Protein AF-A0A8H3AMV5-F1 (afdb_monomer_lite)

InterPro domains:
  IPR004898 Pectate lyase PlyH/PlyE-like [PF03211] (1-54)
  IPR012334 Pectin lyase fold [G3DSA:2.160.20.10] (1-68)

Structure (mmCIF, N/CA/C/O backbone):
data_AF-A0A8H3AMV5-F1
#
_entry.id   AF-A0A8H3AMV5-F1
#
loop_
_atom_site.group_PDB
_atom_site.id
_atom_site.type_symbol
_atom_site.label_atom_id
_atom_site.label_alt_id
_atom_site.label_comp_id
_atom_site.label_asym_id
_atom_site.label_entity_id
_atom_site.label_seq_id
_atom_site.pdbx_PDB_ins_code
_atom_site.Cartn_x
_atom_site.Cartn_y
_atom_site.Cartn_z
_atom_site.occupancy
_atom_site.B_iso_or_equiv
_atom_site.auth_seq_id
_atom_site.auth_comp_id
_atom_site.auth_asym_id
_atom_site.auth_atom_id
_atom_site.pdbx_PDB_model_num
ATOM 1 N N . GLN A 1 1 ? 17.196 -1.933 -7.163 1.00 65.50 1 GLN A N 1
ATOM 2 C CA . GLN A 1 1 ? 16.330 -2.224 -5.995 1.00 65.50 1 GLN A CA 1
ATOM 3 C C . GLN A 1 1 ? 15.951 -3.708 -6.019 1.00 65.50 1 GLN A C 1
ATOM 5 O O . GLN A 1 1 ? 15.837 -4.247 -7.111 1.00 65.50 1 GLN A O 1
ATOM 10 N N . TYR A 1 2 ? 15.790 -4.364 -4.863 1.00 79.69 2 TYR A N 1
ATOM 11 C CA . TYR A 1 2 ? 15.235 -5.724 -4.748 1.00 79.69 2 TYR A CA 1
ATOM 12 C C . TYR A 1 2 ? 13.777 -5.679 -4.268 1.00 79.69 2 TYR A C 1
ATOM 14 O O . TYR A 1 2 ? 13.373 -4.695 -3.646 1.00 79.69 2 TYR A O 1
ATOM 22 N N . LYS A 1 3 ? 13.011 -6.742 -4.546 1.00 88.00 3 LYS A N 1
ATOM 23 C CA . LYS A 1 3 ? 11.616 -6.896 -4.114 1.00 88.00 3 LYS A CA 1
ATOM 24 C C . LYS A 1 3 ? 11.499 -6.790 -2.594 1.00 88.00 3 LYS A C 1
ATOM 26 O O . LYS A 1 3 ? 12.143 -7.553 -1.873 1.00 88.00 3 LYS A O 1
ATOM 31 N N . ARG A 1 4 ? 10.632 -5.903 -2.111 1.00 92.38 4 ARG A N 1
ATOM 32 C CA . ARG A 1 4 ? 10.296 -5.766 -0.688 1.00 92.38 4 ARG A CA 1
ATOM 33 C C . ARG A 1 4 ? 8.914 -6.341 -0.416 1.00 92.38 4 ARG A C 1
ATOM 35 O O . ARG A 1 4 ? 8.011 -6.230 -1.240 1.00 92.38 4 ARG A O 1
ATOM 42 N N . THR A 1 5 ? 8.756 -6.968 0.744 1.00 94.31 5 THR A N 1
ATOM 43 C CA . THR A 1 5 ? 7.458 -7.473 1.203 1.00 94.31 5 THR A CA 1
ATOM 44 C C . THR A 1 5 ? 7.157 -6.887 2.570 1.00 94.31 5 THR A C 1
ATOM 46 O O . THR A 1 5 ? 8.008 -6.942 3.456 1.00 94.31 5 THR A O 1
ATOM 49 N N . VAL A 1 6 ? 5.961 -6.327 2.729 1.00 93.75 6 VAL A N 1
ATOM 50 C CA . VAL A 1 6 ? 5.478 -5.759 3.991 1.00 93.75 6 VAL A CA 1
ATOM 51 C C . VAL A 1 6 ? 4.169 -6.441 4.369 1.00 93.75 6 VAL A C 1
ATOM 53 O O . VAL A 1 6 ? 3.286 -6.609 3.528 1.00 93.75 6 VAL A O 1
ATOM 56 N N . LEU A 1 7 ? 4.058 -6.828 5.638 1.00 96.44 7 LEU A N 1
ATOM 57 C CA . LEU A 1 7 ? 2.849 -7.386 6.236 1.00 96.44 7 LEU A CA 1
ATOM 58 C C . LEU A 1 7 ? 2.373 -6.418 7.319 1.00 96.44 7 LEU A C 1
ATOM 60 O O . LEU A 1 7 ? 3.140 -6.102 8.229 1.00 96.44 7 LEU A O 1
ATOM 64 N N . ILE A 1 8 ? 1.137 -5.932 7.218 1.00 95.69 8 ILE A N 1
ATOM 65 C CA . ILE A 1 8 ? 0.556 -4.986 8.180 1.00 95.69 8 ILE A CA 1
ATOM 66 C C . ILE A 1 8 ? -0.722 -5.589 8.751 1.00 95.69 8 ILE A C 1
ATOM 68 O O . ILE A 1 8 ? -1.660 -5.886 8.015 1.00 95.69 8 ILE A O 1
ATOM 72 N N . SER A 1 9 ? -0.757 -5.750 10.070 1.00 97.06 9 SER A N 1
ATOM 73 C CA . SER A 1 9 ? -1.928 -6.220 10.812 1.00 97.06 9 SER A CA 1
ATOM 74 C C . SER A 1 9 ? -1.915 -5.640 12.223 1.00 97.06 9 SER A C 1
ATOM 76 O O . SER A 1 9 ? -0.842 -5.338 12.745 1.00 97.06 9 SER A O 1
ATOM 78 N N . GLN A 1 10 ? -3.092 -5.510 12.834 1.00 96.31 10 GLN A N 1
ATOM 79 C CA . GLN A 1 10 ? -3.278 -5.153 14.245 1.00 96.31 10 GLN A CA 1
ATOM 80 C C . GLN A 1 10 ? -2.634 -3.815 14.639 1.00 96.31 10 GLN A C 1
ATOM 82 O O . GLN A 1 10 ? -2.022 -3.691 15.700 1.00 96.31 10 GLN A O 1
ATOM 87 N N . ILE A 1 11 ? -2.767 -2.799 13.784 1.00 94.19 11 ILE A N 1
ATOM 88 C CA . ILE A 1 11 ? -2.239 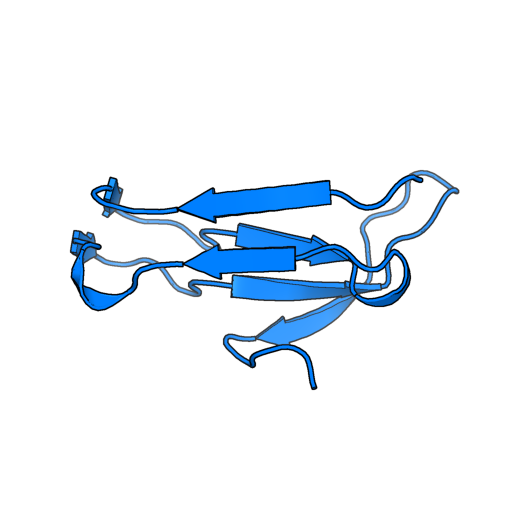-1.459 14.062 1.00 94.19 11 ILE A CA 1
ATOM 89 C C . ILE A 1 11 ? -3.348 -0.433 14.287 1.00 94.19 11 ILE A C 1
ATOM 91 O O . ILE A 1 11 ? -4.457 -0.535 13.754 1.00 94.19 11 ILE A O 1
ATOM 95 N N . ILE A 1 12 ? -2.996 0.613 15.033 1.00 94.38 12 ILE A N 1
ATOM 96 C CA . ILE A 1 12 ? -3.811 1.812 15.208 1.00 94.38 12 ILE A CA 1
ATOM 97 C C . ILE A 1 12 ? -3.106 2.964 14.494 1.00 94.38 12 ILE A C 1
ATOM 99 O O . ILE A 1 12 ? -1.982 3.321 14.844 1.00 94.38 12 ILE A O 1
ATOM 103 N N . GLY A 1 13 ? -3.765 3.541 13.493 1.00 92.75 13 GLY A N 1
ATOM 104 C CA . GLY A 1 13 ? -3.271 4.694 12.743 1.00 92.75 13 GLY A CA 1
ATOM 105 C C . GLY A 1 13 ? -4.127 5.925 13.017 1.00 92.75 13 GLY A C 1
ATOM 106 O O . GLY A 1 13 ? -5.358 5.854 12.991 1.00 92.75 13 GLY A O 1
ATOM 107 N N . LYS A 1 14 ? -3.491 7.070 13.270 1.00 94.44 14 LYS A N 1
ATOM 108 C CA . LYS A 1 14 ? -4.187 8.337 13.511 1.00 94.44 14 LYS A CA 1
ATOM 109 C C . LYS A 1 14 ? -3.510 9.464 12.751 1.00 94.44 14 LYS A C 1
ATOM 111 O O . LYS A 1 14 ? -2.327 9.691 12.967 1.00 94.44 14 LYS A O 1
ATOM 116 N N . SER A 1 15 ? -4.276 10.174 11.926 1.00 90.19 15 SER A N 1
ATOM 117 C CA . SER A 1 15 ? -3.836 11.357 11.174 1.00 90.19 15 SER A CA 1
ATOM 118 C C . SER A 1 15 ? -2.573 11.115 10.336 1.00 90.19 15 SER A C 1
ATOM 120 O O . SER A 1 15 ? -1.459 11.378 10.779 1.00 90.19 15 SER A O 1
ATOM 122 N N . GLY A 1 16 ? -2.746 10.652 9.097 1.00 91.81 16 GLY A N 1
ATOM 123 C CA . GLY A 1 16 ? -1.633 10.398 8.179 1.00 91.81 16 GLY A CA 1
ATOM 124 C C . GLY A 1 16 ? -2.061 10.455 6.718 1.00 91.81 16 GLY A C 1
ATOM 125 O O . GLY A 1 16 ? -3.182 10.089 6.380 1.00 91.81 16 GLY A O 1
ATOM 126 N N . SER A 1 17 ? -1.180 10.917 5.835 1.00 94.06 17 SER A N 1
ATOM 127 C CA . SER A 1 17 ? -1.478 10.997 4.399 1.00 94.06 17 SER A CA 1
ATOM 128 C C . SER A 1 17 ? -1.478 9.626 3.717 1.00 94.06 17 SER A C 1
ATOM 130 O O . SER A 1 17 ? -2.254 9.413 2.787 1.00 94.06 17 SER A O 1
ATOM 132 N N . LEU A 1 18 ? -0.639 8.697 4.183 1.00 94.38 18 LEU A N 1
ATOM 133 C CA . LEU A 1 18 ? -0.462 7.373 3.596 1.00 94.38 18 LEU A CA 1
ATOM 134 C C . LEU A 1 18 ? 0.051 6.376 4.641 1.00 94.38 18 LEU A C 1
ATOM 136 O O . LEU A 1 18 ? 0.994 6.690 5.366 1.00 94.38 18 LEU A O 1
ATOM 140 N N . LEU A 1 19 ? -0.535 5.177 4.700 1.00 94.56 19 LEU A N 1
ATOM 141 C CA . LEU A 1 19 ? -0.057 4.103 5.577 1.00 94.56 19 LEU A CA 1
ATOM 142 C C . LEU A 1 19 ? 1.078 3.281 4.939 1.00 94.56 19 LEU A C 1
ATOM 144 O O . LEU A 1 19 ? 2.076 3.013 5.604 1.00 94.56 19 LEU A O 1
ATOM 148 N N . ALA A 1 20 ? 0.948 2.889 3.670 1.00 95.12 20 ALA A N 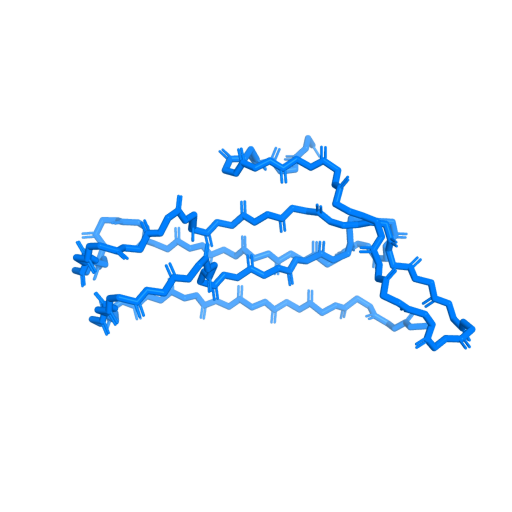1
ATOM 149 C CA . ALA A 1 20 ? 1.970 2.131 2.952 1.00 95.12 20 ALA A CA 1
ATOM 150 C C . ALA A 1 20 ? 2.125 2.600 1.499 1.00 95.12 20 ALA A C 1
ATOM 152 O O . ALA A 1 20 ? 1.148 2.896 0.814 1.00 95.12 20 ALA A O 1
ATOM 153 N N . GLY A 1 21 ? 3.365 2.629 1.013 1.00 94.75 21 GLY A N 1
ATOM 154 C CA . GLY A 1 21 ? 3.690 2.891 -0.386 1.00 94.75 21 GLY A CA 1
ATOM 155 C C . GLY A 1 21 ? 4.624 1.818 -0.929 1.00 94.75 21 GLY A C 1
ATOM 156 O O . GLY A 1 21 ? 5.640 1.524 -0.300 1.00 94.75 21 GLY A O 1
ATOM 157 N N . ILE A 1 22 ? 4.286 1.227 -2.077 1.00 94.44 22 ILE A N 1
ATOM 158 C CA . ILE A 1 22 ? 5.086 0.162 -2.706 1.00 94.44 22 ILE A CA 1
ATOM 159 C C . ILE A 1 22 ? 5.446 0.484 -4.158 1.00 94.44 22 ILE A C 1
ATOM 161 O O . ILE A 1 22 ? 4.651 1.075 -4.889 1.00 94.44 22 ILE A O 1
ATOM 165 N N . ASN A 1 23 ? 6.632 0.058 -4.602 1.00 93.00 23 ASN A N 1
ATOM 166 C CA . ASN A 1 23 ? 7.062 0.236 -5.988 1.00 93.00 23 ASN A CA 1
ATOM 167 C C . ASN A 1 23 ? 6.631 -0.961 -6.851 1.00 93.00 23 ASN A C 1
ATOM 169 O O . ASN A 1 23 ? 7.281 -2.012 -6.840 1.00 93.00 23 ASN A O 1
ATOM 173 N N . SER A 1 24 ? 5.569 -0.804 -7.648 1.00 90.94 24 SER A N 1
ATOM 174 C CA . SER A 1 24 ? 5.018 -1.902 -8.462 1.00 90.94 24 SER A CA 1
ATOM 175 C C . SER A 1 24 ? 6.002 -2.417 -9.511 1.00 90.94 24 SER A C 1
ATOM 177 O O . SER A 1 24 ? 6.093 -3.619 -9.737 1.00 90.94 24 SER A O 1
ATOM 179 N N . ASN A 1 25 ? 6.796 -1.530 -10.116 1.00 91.81 25 ASN A N 1
ATOM 180 C CA . ASN A 1 25 ? 7.796 -1.891 -11.127 1.00 91.81 25 ASN A CA 1
ATOM 181 C C . ASN A 1 25 ? 8.991 -2.681 -10.568 1.00 91.81 25 ASN A C 1
ATOM 183 O O . ASN A 1 25 ? 9.736 -3.277 -11.341 1.00 91.81 25 ASN A O 1
ATOM 187 N N . TYR A 1 26 ? 9.180 -2.696 -9.248 1.00 91.81 26 TYR A N 1
ATOM 188 C CA . TYR A 1 26 ? 10.199 -3.513 -8.586 1.00 91.81 26 TYR A CA 1
ATOM 189 C C . TYR A 1 26 ? 9.618 -4.774 -7.928 1.00 91.81 26 TYR A C 1
ATOM 191 O O . TYR A 1 26 ? 10.351 -5.525 -7.283 1.00 91.81 26 TYR A O 1
ATOM 199 N N . GLY A 1 27 ? 8.320 -5.032 -8.124 1.00 90.81 27 GLY A N 1
ATOM 200 C CA . GLY A 1 27 ? 7.630 -6.212 -7.609 1.00 90.81 27 GLY A CA 1
ATOM 201 C C . GLY A 1 27 ? 7.352 -6.165 -6.109 1.00 90.81 27 GLY A C 1
ATOM 202 O O . GLY A 1 27 ? 7.154 -7.226 -5.512 1.00 90.81 27 GLY A O 1
ATOM 203 N N . ASP A 1 28 ? 7.364 -4.975 -5.500 1.00 94.31 28 ASP A N 1
ATOM 204 C CA . ASP A 1 28 ? 7.052 -4.807 -4.082 1.00 94.31 28 ASP A CA 1
ATOM 205 C C . ASP A 1 28 ? 5.612 -5.268 -3.789 1.00 94.31 28 ASP A C 1
ATOM 207 O O . ASP A 1 28 ? 4.696 -5.080 -4.594 1.00 94.31 28 ASP A O 1
ATOM 211 N N . VAL A 1 29 ? 5.414 -5.878 -2.620 1.00 93.06 29 VAL A N 1
ATOM 212 C CA . VAL A 1 29 ? 4.113 -6.390 -2.171 1.00 93.06 29 VAL A CA 1
ATOM 213 C C . VAL A 1 29 ? 3.823 -5.888 -0.762 1.00 93.06 29 VAL A C 1
ATOM 215 O O . VAL A 1 29 ? 4.640 -6.059 0.143 1.00 93.06 29 VAL A O 1
ATOM 218 N N . ALA A 1 30 ? 2.634 -5.325 -0.566 1.00 94.50 30 ALA A N 1
ATOM 219 C CA . ALA A 1 30 ? 2.071 -5.058 0.749 1.00 94.50 30 ALA A CA 1
ATOM 220 C C . ALA A 1 30 ? 0.839 -5.945 0.937 1.00 94.50 30 ALA A C 1
ATOM 222 O O . ALA A 1 30 ? -0.105 -5.866 0.154 1.00 94.50 30 ALA A O 1
ATOM 223 N N . GLN A 1 31 ? 0.851 -6.791 1.964 1.00 95.12 31 GLN A N 1
ATOM 224 C CA . GLN A 1 31 ? -0.354 -7.477 2.421 1.00 95.12 31 GLN A CA 1
ATOM 225 C C . GLN A 1 31 ? -0.825 -6.799 3.695 1.00 95.12 31 GLN A C 1
ATOM 227 O O . GLN A 1 31 ? -0.076 -6.670 4.665 1.00 95.12 31 GLN A O 1
ATOM 232 N N . ILE A 1 32 ? -2.063 -6.329 3.659 1.00 94.56 32 ILE A N 1
ATOM 233 C CA . ILE A 1 32 ? -2.636 -5.515 4.716 1.00 94.56 32 ILE A CA 1
ATOM 234 C C . ILE A 1 32 ? -3.926 -6.191 5.152 1.00 94.56 32 ILE A C 1
ATOM 236 O O . ILE A 1 32 ? -4.871 -6.291 4.370 1.00 94.56 32 ILE A O 1
ATOM 240 N N . ASP A 1 33 ? -3.961 -6.648 6.398 1.00 95.44 33 ASP A N 1
ATOM 241 C CA . ASP A 1 33 ? -5.179 -7.151 7.019 1.00 95.44 33 ASP A CA 1
ATOM 242 C C . ASP A 1 33 ? -6.041 -5.961 7.446 1.00 95.44 33 ASP A C 1
ATOM 244 O O . ASP A 1 33 ? -5.972 -5.498 8.587 1.00 95.44 33 ASP A O 1
ATOM 248 N N . THR A 1 34 ? -6.830 -5.443 6.502 1.00 91.19 34 THR A N 1
ATOM 249 C CA . THR A 1 34 ? -7.686 -4.265 6.695 1.00 91.19 34 THR A CA 1
ATOM 250 C C . THR A 1 34 ? -8.730 -4.454 7.792 1.00 91.19 34 THR A C 1
ATOM 252 O O . THR A 1 34 ? -9.132 -3.466 8.401 1.00 91.19 34 THR A O 1
ATOM 255 N N . ALA A 1 35 ? -9.130 -5.694 8.092 1.00 94.25 35 ALA A N 1
ATOM 256 C CA . ALA A 1 35 ? -10.091 -5.994 9.151 1.00 94.25 35 ALA A CA 1
ATOM 257 C C . ALA A 1 35 ? -9.497 -5.793 10.554 1.00 94.25 35 ALA A C 1
ATOM 259 O O . ALA A 1 35 ? -10.223 -5.487 11.497 1.00 94.25 35 ALA A O 1
ATOM 260 N N . SER A 1 36 ? -8.178 -5.932 10.687 1.00 94.25 36 SER A N 1
ATOM 261 C CA . SER A 1 36 ? -7.459 -5.747 11.951 1.00 94.25 36 SER A CA 1
ATOM 262 C C . SER A 1 36 ? -7.011 -4.305 12.219 1.00 94.25 36 SER A C 1
ATOM 264 O O . SER A 1 36 ? -6.415 -4.035 13.264 1.00 94.25 36 SER A O 1
ATOM 266 N N . LEU A 1 37 ? -7.239 -3.376 11.284 1.00 94.44 37 LEU A N 1
ATOM 267 C CA . LEU A 1 37 ? -6.765 -2.000 11.416 1.00 94.44 37 LEU A CA 1
ATOM 268 C C . LEU A 1 37 ? -7.805 -1.111 12.091 1.00 94.44 37 LEU A C 1
ATOM 270 O O . LEU A 1 37 ? -8.972 -1.089 11.710 1.00 94.44 37 LEU A O 1
ATOM 274 N N . SER A 1 38 ? -7.346 -0.271 13.013 1.00 96.19 38 SER A N 1
ATOM 275 C CA . SER A 1 38 ? -8.132 0.842 13.545 1.00 96.19 38 SER A CA 1
ATOM 276 C C . SER A 1 38 ? -7.539 2.156 13.048 1.00 96.19 38 SER A C 1
ATOM 278 O O . SER A 1 38 ? -6.625 2.711 13.662 1.00 96.19 38 SER A O 1
ATOM 280 N N . LEU A 1 39 ? -8.044 2.659 11.921 1.00 94.00 39 LEU A N 1
ATOM 281 C CA . LEU A 1 39 ? -7.554 3.887 11.294 1.00 94.00 39 LEU A CA 1
ATOM 282 C C . LEU A 1 39 ? -8.529 5.045 11.509 1.00 94.00 39 LEU A C 1
ATOM 284 O O . LEU A 1 39 ? -9.728 4.919 11.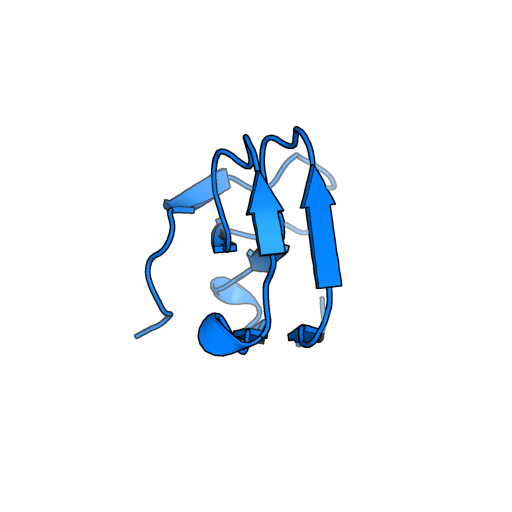277 1.00 94.00 39 LEU A O 1
ATOM 288 N N . SER A 1 40 ? -8.001 6.200 11.904 1.00 95.25 40 SER A N 1
ATOM 289 C CA . SER A 1 40 ? -8.755 7.451 12.012 1.00 95.25 40 SER A CA 1
ATOM 290 C C . SER A 1 40 ? -8.009 8.572 11.29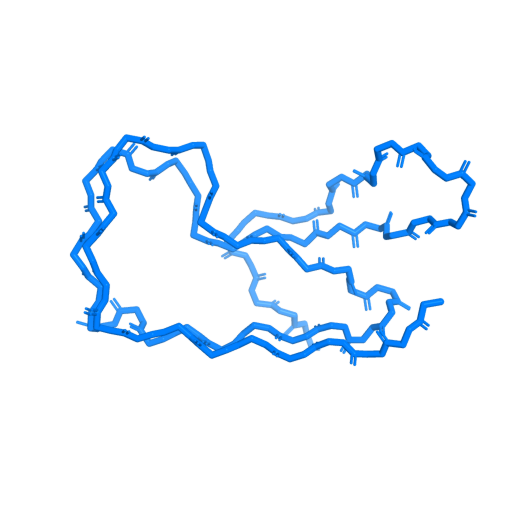2 1.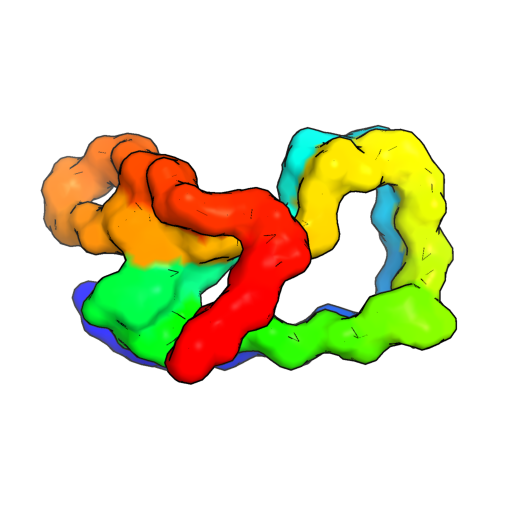00 95.25 40 SER A C 1
ATOM 292 O O . SER A 1 40 ? -6.820 8.789 11.526 1.00 95.25 40 SER A O 1
ATOM 294 N N . SER A 1 41 ? -8.690 9.272 10.383 1.00 93.75 41 SER A N 1
ATOM 295 C CA . SER A 1 41 ? -8.106 10.366 9.589 1.00 93.75 41 SER A CA 1
ATOM 296 C C . SER A 1 41 ? -6.834 9.981 8.811 1.00 93.75 41 SER A C 1
ATOM 298 O O . SER A 1 41 ? -5.932 10.801 8.643 1.00 93.75 41 SER A O 1
ATOM 300 N N . VAL A 1 42 ? -6.738 8.728 8.355 1.00 94.38 42 VAL A N 1
ATOM 301 C CA . VAL A 1 42 ? -5.702 8.294 7.409 1.00 94.38 42 VAL A CA 1
ATOM 302 C C . VAL A 1 42 ? -6.259 8.431 5.994 1.00 94.38 42 VAL A C 1
ATOM 304 O O . VAL A 1 42 ? -7.288 7.834 5.688 1.00 94.38 42 VAL A O 1
ATOM 307 N N . SER A 1 43 ? -5.607 9.225 5.145 1.00 94.56 43 SER A N 1
ATOM 308 C CA . SER A 1 43 ? -6.133 9.580 3.820 1.00 94.56 43 SER A CA 1
ATOM 309 C C . SER A 1 43 ? -6.024 8.449 2.795 1.00 94.56 43 SER A C 1
ATOM 311 O O . SER A 1 43 ? -6.848 8.369 1.888 1.00 94.56 43 SER A O 1
ATOM 313 N N . SER A 1 44 ? -5.020 7.575 2.920 1.00 95.31 44 SER A N 1
ATOM 314 C CA . SER A 1 44 ? -4.861 6.397 2.066 1.00 95.31 44 SER A CA 1
ATOM 315 C C . SER A 1 44 ? -4.162 5.250 2.801 1.00 95.31 44 SER A C 1
ATOM 317 O O . SER A 1 44 ? -3.262 5.473 3.613 1.00 95.31 44 SER A O 1
ATOM 319 N N . ILE A 1 45 ? -4.571 4.014 2.519 1.00 93.94 45 ILE A N 1
ATOM 320 C CA . ILE A 1 45 ? -4.044 2.795 3.140 1.00 93.94 45 ILE A CA 1
ATOM 321 C C . ILE A 1 45 ? -2.834 2.283 2.357 1.00 93.94 45 ILE A C 1
ATOM 323 O O . ILE A 1 45 ? -1.776 2.062 2.939 1.00 93.94 45 ILE A O 1
ATOM 327 N N . CYS A 1 46 ? -2.962 2.098 1.046 1.00 95.25 46 CYS A N 1
ATOM 328 C CA . CYS A 1 46 ? -1.850 1.624 0.228 1.00 95.25 46 CYS A CA 1
ATOM 329 C C . CYS A 1 46 ? -1.867 2.266 -1.151 1.00 95.25 46 CYS A C 1
ATOM 331 O O . CYS A 1 46 ? -2.811 2.083 -1.919 1.00 95.25 46 CYS A O 1
ATOM 333 N N . ASP A 1 47 ? -0.791 2.969 -1.479 1.00 96.00 47 ASP A N 1
ATOM 334 C CA . ASP A 1 47 ? -0.574 3.559 -2.793 1.00 96.00 47 ASP A CA 1
ATOM 335 C C . ASP A 1 47 ? 0.564 2.828 -3.511 1.00 96.00 47 ASP A C 1
ATOM 337 O O . ASP A 1 47 ? 1.501 2.318 -2.887 1.00 96.00 47 ASP A O 1
ATOM 341 N N . THR A 1 48 ? 0.495 2.791 -4.839 1.00 94.62 48 THR A N 1
ATOM 342 C CA . THR A 1 48 ? 1.573 2.236 -5.661 1.00 94.62 48 THR A CA 1
ATOM 343 C C . THR A 1 48 ? 2.343 3.338 -6.364 1.00 94.62 48 THR A C 1
ATOM 345 O O . THR A 1 48 ? 1.796 4.392 -6.697 1.00 94.62 48 THR A O 1
ATOM 348 N N . PHE A 1 49 ? 3.624 3.086 -6.605 1.00 94.75 49 PHE A N 1
ATOM 349 C CA . PHE A 1 49 ? 4.550 4.047 -7.177 1.00 94.75 49 PHE A CA 1
ATOM 350 C C . PHE A 1 49 ? 5.415 3.407 -8.263 1.00 94.75 49 PHE A C 1
ATOM 352 O O . PHE A 1 49 ? 5.657 2.196 -8.279 1.00 94.75 49 PHE A O 1
ATOM 359 N N . GLN A 1 50 ? 5.905 4.243 -9.173 1.00 93.75 50 GLN A N 1
ATOM 360 C CA . GLN A 1 50 ? 6.959 3.893 -10.109 1.00 93.75 50 GLN A CA 1
ATOM 361 C C . GLN A 1 50 ? 8.301 4.251 -9.475 1.00 93.75 50 GLN A C 1
ATOM 363 O O . GLN A 1 50 ? 8.752 5.396 -9.541 1.00 93.75 50 GLN A O 1
ATOM 368 N N . GLY A 1 51 ? 8.923 3.265 -8.835 1.00 92.06 51 GLY A N 1
ATOM 369 C CA . GLY A 1 51 ? 10.228 3.419 -8.212 1.00 92.06 51 GLY A CA 1
ATOM 370 C C . GLY A 1 51 ? 11.299 3.787 -9.238 1.00 92.06 51 GLY A C 1
ATOM 371 O O . GLY A 1 51 ? 11.305 3.272 -10.357 1.00 92.06 51 GLY A O 1
ATOM 372 N N . ASN A 1 52 ? 12.232 4.647 -8.841 1.00 91.50 52 ASN A N 1
ATOM 373 C CA . ASN A 1 52 ? 13.382 5.062 -9.644 1.00 91.50 52 ASN A CA 1
ATOM 374 C C . ASN A 1 52 ? 14.699 4.584 -8.993 1.00 91.50 52 ASN A C 1
ATOM 376 O O . ASN A 1 52 ? 14.675 3.866 -7.991 1.00 91.50 52 ASN A O 1
ATOM 380 N N . SER A 1 53 ? 15.840 4.874 -9.621 1.00 90.31 53 SER A N 1
ATOM 381 C CA . SER A 1 53 ? 17.185 4.580 -9.083 1.00 90.31 53 SER A CA 1
ATOM 382 C C . SER A 1 53 ? 18.093 5.816 -9.064 1.00 90.31 53 SER A C 1
ATOM 384 O O . SER A 1 53 ? 19.286 5.698 -8.804 1.00 90.31 53 SER A O 1
ATOM 386 N N . ASN A 1 54 ? 17.540 6.990 -9.368 1.00 91.19 54 ASN A N 1
ATOM 387 C CA . ASN A 1 54 ? 18.262 8.259 -9.441 1.00 91.19 54 ASN A CA 1
ATOM 388 C C . ASN A 1 54 ? 18.131 9.095 -8.154 1.00 91.19 54 ASN A C 1
ATOM 390 O O . ASN A 1 54 ? 18.831 10.091 -8.024 1.00 91.19 54 ASN A O 1
ATOM 394 N N . GLY A 1 55 ? 17.291 8.668 -7.203 1.00 86.69 55 GLY A N 1
ATOM 395 C CA . GLY A 1 55 ? 17.104 9.337 -5.913 1.00 86.69 55 GLY A CA 1
ATOM 396 C C . GLY A 1 55 ? 15.963 10.355 -5.890 1.00 86.69 55 GLY A C 1
ATOM 397 O O . GLY A 1 55 ? 15.702 10.922 -4.832 1.00 86.69 55 GLY A O 1
ATOM 398 N N . ASP A 1 56 ? 15.269 10.553 -7.013 1.00 91.94 56 ASP A N 1
ATOM 399 C CA . ASP A 1 56 ? 14.088 11.413 -7.072 1.00 91.94 56 ASP A CA 1
ATOM 400 C C . ASP A 1 56 ? 12.908 10.789 -6.315 1.00 91.94 56 ASP A C 1
ATOM 402 O O . ASP A 1 56 ? 12.880 9.588 -6.025 1.00 91.94 56 ASP A O 1
ATOM 406 N N . GLU A 1 57 ? 11.874 11.580 -6.040 1.00 88.88 57 GLU A N 1
ATOM 407 C CA . GLU A 1 57 ? 10.634 11.039 -5.494 1.00 88.88 57 GLU A CA 1
ATOM 408 C C . GLU A 1 57 ? 9.915 10.157 -6.542 1.00 88.88 57 GLU A C 1
ATOM 410 O O . GLU A 1 57 ? 9.711 10.582 -7.685 1.00 88.88 57 GLU A O 1
ATOM 415 N N . PRO A 1 58 ? 9.536 8.910 -6.202 1.00 92.81 58 PRO A N 1
ATOM 416 C CA . PRO A 1 58 ? 8.793 8.034 -7.102 1.00 92.81 58 PRO A CA 1
ATOM 417 C C . PRO A 1 58 ? 7.438 8.620 -7.515 1.00 92.81 58 PRO A C 1
ATOM 419 O O . PRO A 1 58 ? 6.674 9.124 -6.693 1.00 92.81 58 PRO A O 1
ATOM 422 N N . LYS A 1 59 ? 7.076 8.476 -8.792 1.00 94.50 59 LYS A N 1
ATOM 423 C CA . LYS A 1 59 ? 5.763 8.910 -9.289 1.00 94.50 59 LYS A CA 1
ATOM 424 C C . LYS A 1 59 ? 4.662 7.997 -8.746 1.00 94.50 59 LYS A C 1
ATOM 426 O O . LYS A 1 59 ? 4.714 6.788 -8.962 1.00 94.50 59 LYS A O 1
ATOM 431 N N . LYS A 1 60 ? 3.628 8.568 -8.122 1.00 94.88 60 LYS A N 1
ATOM 432 C CA . LYS A 1 60 ? 2.420 7.829 -7.715 1.00 94.88 60 LYS A CA 1
ATOM 433 C C . LYS A 1 60 ? 1.661 7.292 -8.936 1.00 94.88 60 LYS A C 1
ATOM 435 O O . LYS A 1 60 ? 1.457 8.015 -9.912 1.00 94.88 60 LYS A O 1
ATOM 440 N N . LEU A 1 61 ? 1.241 6.032 -8.869 1.00 93.88 61 LEU A N 1
ATOM 441 C CA . LEU A 1 61 ? 0.509 5.320 -9.919 1.00 93.88 61 LEU A CA 1
ATOM 442 C C . LEU A 1 61 ? -0.957 5.102 -9.538 1.00 93.88 61 LEU A C 1
ATOM 444 O O . LEU A 1 61 ? -1.846 5.493 -10.290 1.00 93.88 61 LEU A O 1
ATOM 448 N N . THR A 1 62 ? -1.218 4.508 -8.371 1.00 93.81 62 THR A N 1
ATOM 449 C CA . THR A 1 62 ? -2.582 4.217 -7.900 1.00 93.81 62 THR A CA 1
ATOM 450 C C . THR A 1 62 ? -2.775 4.611 -6.443 1.00 93.81 62 THR A C 1
ATOM 452 O O . THR A 1 62 ? -1.810 4.856 -5.715 1.00 93.81 62 THR A O 1
ATOM 455 N N . SER A 1 63 ? -4.040 4.681 -6.017 1.00 95.31 63 SER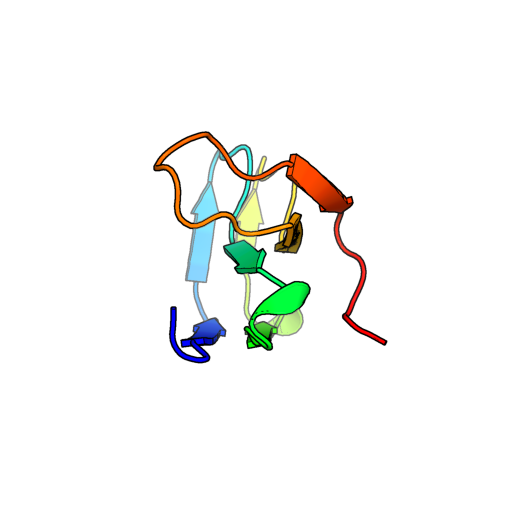 A N 1
ATOM 456 C CA . SER A 1 63 ? -4.399 4.913 -4.621 1.00 95.31 63 SER A CA 1
ATOM 457 C C . SER A 1 63 ? -5.452 3.924 -4.150 1.00 95.31 63 SER A C 1
ATOM 459 O O . SER A 1 63 ? -6.523 3.863 -4.744 1.00 95.31 63 SER A O 1
ATOM 461 N N . ASN A 1 64 ? -5.145 3.153 -3.105 1.00 91.38 64 ASN A N 1
ATOM 462 C CA . ASN A 1 64 ? -5.989 2.079 -2.561 1.00 91.38 64 ASN A CA 1
ATOM 463 C C . ASN A 1 64 ? -6.452 1.047 -3.600 1.00 91.38 64 ASN A C 1
ATOM 465 O O . ASN A 1 64 ? -7.550 0.504 -3.499 1.00 91.38 64 ASN A O 1
ATOM 469 N N . VAL A 1 65 ? -5.613 0.768 -4.598 1.00 89.19 65 VAL A N 1
ATOM 470 C CA . VAL A 1 65 ? -5.876 -0.257 -5.614 1.00 89.19 65 VAL A CA 1
ATOM 471 C C . VAL A 1 65 ? -4.850 -1.362 -5.448 1.00 89.19 65 VAL A C 1
ATOM 473 O O . VAL A 1 65 ? -3.648 -1.093 -5.467 1.00 89.19 65 VAL A O 1
ATOM 476 N N . ALA A 1 66 ? -5.336 -2.593 -5.294 1.00 77.62 66 ALA A N 1
ATOM 477 C CA . ALA A 1 66 ? -4.486 -3.771 -5.262 1.00 77.62 66 ALA A CA 1
ATOM 478 C C . ALA A 1 66 ? -3.743 -3.936 -6.594 1.00 77.62 66 ALA A C 1
ATOM 480 O O . ALA A 1 66 ? -4.282 -3.658 -7.666 1.00 77.62 66 ALA A O 1
ATOM 481 N N . ASN A 1 67 ? -2.500 -4.397 -6.515 1.00 69.06 67 ASN A N 1
ATOM 482 C CA . ASN A 1 67 ? -1.709 -4.780 -7.676 1.00 69.06 67 ASN A CA 1
ATOM 483 C C . ASN A 1 67 ? -2.489 -5.851 -8.465 1.00 69.06 67 ASN A C 1
ATOM 485 O O . ASN A 1 67 ? -3.066 -6.746 -7.846 1.00 69.06 67 ASN A O 1
ATOM 489 N N . ALA A 1 68 ? -2.515 -5.739 -9.796 1.00 59.12 68 ALA A N 1
ATOM 490 C CA . ALA A 1 68 ? -3.087 -6.766 -10.669 1.00 59.12 68 ALA A CA 1
ATOM 491 C C . ALA A 1 68 ? -2.267 -8.065 -10.637 1.00 59.12 68 ALA A C 1
ATOM 493 O O . ALA A 1 68 ? -1.030 -7.973 -10.438 1.00 59.12 68 ALA A O 1
#

Sequence (68 aa):
QYKRTVLISQIIGKSGSLLAGINSNYGDVAQIDTASLSLSSVSSICDTFQGNSNGDEPKKLTSNVANA

Foldseek 3Di:
DAAAEAEEAQDEEEAEAEQEEEEVVRVYYYDYPPVRYHYDNHNAYYWYFNDDDPPDDTHTDGTNDHDD

Secondary structure (DSSP, 8-state):
----EEEE-S-EEEEES-SEEEEGGGT-EEEE-GGG-EEEEES-SEEEEE--SSSSPPEEEEES----

Radius of gyration: 12.36 Å; chains: 1; bounding box: 28×19×26 Å

Organism: NCBI:txid456999

pLDDT: mean 91.76, std 6.73, range [59.12, 97.06]